Protein AF-A0A7S2UJK7-F1 (afdb_monomer)

Radius of gyration: 29.4 Å; Cα contacts (8 Å, |Δi|>4): 51; chains: 1; bounding box: 56×46×102 Å

Secondary structure (DSSP, 8-state):
--------HHHHHHHHHHHHHHHHHHHHHHHHHHHHHHHHHS-TTTHHHHHHHHHHHHHHHTTHHHHHHHHHHHHH-B--EEEE-TTS-EEEE--B-THHHHHHHHHHHHHHHHHHHHHHHHHHHTS-GGGTS-GGGGGTTTTHHHHHHHHHHHHHHHTT--

pLDDT: mean 74.23, std 14.13, range [34.72, 95.0]

Mean predicted aligned error: 15.7 Å

Structure (mmCIF, N/CA/C/O backbone):
data_AF-A0A7S2UJK7-F1
#
_entry.id   AF-A0A7S2UJK7-F1
#
loop_
_atom_site.group_PDB
_atom_site.id
_atom_site.type_symbol
_atom_site.label_atom_id
_atom_site.label_alt_id
_atom_site.label_comp_id
_atom_site.label_asym_id
_atom_site.label_entity_id
_atom_site.label_seq_id
_atom_site.pdbx_PDB_ins_code
_atom_site.Cartn_x
_atom_site.Cartn_y
_atom_site.Cartn_z
_atom_site.occupancy
_atom_site.B_iso_or_equiv
_atom_site.auth_seq_id
_atom_site.auth_comp_id
_atom_site.auth_asym_id
_atom_site.auth_atom_id
_atom_site.pdbx_PDB_model_num
ATOM 1 N N . GLY A 1 1 ? -1.258 29.629 -30.436 1.00 34.72 1 GLY A N 1
ATOM 2 C CA . GLY A 1 1 ? -2.020 28.471 -29.940 1.00 34.72 1 GLY A CA 1
ATOM 3 C C . GLY A 1 1 ? -1.409 28.061 -28.626 1.00 34.72 1 GLY A C 1
ATOM 4 O O . GLY A 1 1 ? -0.206 27.868 -28.582 1.00 34.72 1 GLY A O 1
ATOM 5 N N . ASN A 1 2 ? -2.216 28.077 -27.576 1.00 47.72 2 ASN A N 1
ATOM 6 C CA . ASN A 1 2 ? -1.871 27.838 -26.178 1.00 47.72 2 ASN A CA 1
ATOM 7 C C . ASN A 1 2 ? -1.612 26.335 -25.952 1.00 47.72 2 ASN A C 1
ATOM 9 O O . ASN A 1 2 ? -2.465 25.553 -26.357 1.00 47.72 2 ASN A O 1
ATOM 13 N N . GLN A 1 3 ? -0.512 25.936 -25.306 1.00 42.28 3 GLN A N 1
ATOM 14 C CA . GLN A 1 3 ? -0.396 24.594 -24.718 1.00 42.28 3 GLN A CA 1
ATOM 15 C C . GLN A 1 3 ? 0.573 24.630 -23.525 1.00 42.28 3 GLN A C 1
ATOM 17 O O . GLN A 1 3 ? 1.794 24.650 -23.667 1.00 42.28 3 GLN A O 1
ATOM 22 N N . ASN A 1 4 ? -0.022 24.706 -22.336 1.00 50.69 4 ASN A N 1
ATOM 23 C CA . ASN A 1 4 ? 0.636 24.587 -21.044 1.00 50.69 4 ASN A CA 1
ATOM 24 C C . ASN A 1 4 ? 0.871 23.102 -20.737 1.00 50.69 4 ASN A C 1
ATOM 26 O O . ASN A 1 4 ? 0.100 22.515 -19.988 1.00 50.69 4 ASN A O 1
ATOM 30 N N . ASP A 1 5 ? 1.940 22.506 -21.259 1.00 55.44 5 ASP A N 1
ATOM 31 C CA . ASP A 1 5 ? 2.380 21.168 -20.830 1.00 55.44 5 ASP A CA 1
ATOM 32 C C . ASP A 1 5 ? 3.548 21.297 -19.837 1.00 55.44 5 ASP A C 1
ATOM 34 O O . ASP A 1 5 ? 4.579 20.638 -19.917 1.00 55.44 5 ASP A O 1
ATOM 38 N N . GLY A 1 6 ? 3.391 22.225 -18.893 1.00 56.31 6 GLY A N 1
ATOM 39 C CA . GLY A 1 6 ? 4.234 22.352 -17.716 1.00 56.31 6 GLY A CA 1
ATOM 40 C C . GLY A 1 6 ? 3.515 21.712 -16.543 1.00 56.31 6 GLY A C 1
ATOM 41 O O . GLY A 1 6 ? 2.805 22.398 -15.811 1.00 56.31 6 GLY A O 1
ATOM 42 N N . THR A 1 7 ? 3.685 20.404 -16.333 1.00 60.75 7 THR A N 1
ATOM 43 C CA . THR A 1 7 ? 3.429 19.839 -15.003 1.00 60.75 7 THR A CA 1
ATOM 44 C C . THR A 1 7 ? 4.470 20.448 -14.070 1.00 60.75 7 THR A C 1
ATOM 46 O O . THR A 1 7 ? 5.600 19.977 -13.976 1.00 60.75 7 THR A O 1
ATOM 49 N N . SER A 1 8 ? 4.114 21.580 -13.465 1.00 72.62 8 SER A N 1
ATOM 50 C CA . SER A 1 8 ? 4.995 22.363 -12.610 1.00 72.62 8 SER A CA 1
ATOM 51 C C . SER A 1 8 ? 5.607 21.458 -11.536 1.00 72.62 8 SER A C 1
ATOM 53 O O . SER A 1 8 ? 4.862 20.699 -10.909 1.00 72.62 8 SER A O 1
ATOM 55 N N . PRO A 1 9 ? 6.923 21.544 -11.261 1.00 81.31 9 PRO A N 1
ATOM 56 C CA . PRO A 1 9 ? 7.584 20.751 -10.220 1.00 81.31 9 PRO A CA 1
ATOM 57 C C . PRO A 1 9 ? 6.849 20.797 -8.873 1.00 81.31 9 PRO A C 1
ATOM 59 O O . PRO A 1 9 ? 6.843 19.826 -8.123 1.00 81.31 9 PRO A O 1
ATOM 62 N N . SER A 1 10 ? 6.162 21.906 -8.591 1.00 81.62 10 SER A N 1
ATOM 63 C CA . SER A 1 10 ? 5.292 22.080 -7.429 1.00 81.62 10 SER A CA 1
ATOM 64 C C . SER A 1 10 ? 4.119 21.095 -7.364 1.00 81.62 10 SER A C 1
ATOM 66 O O . SER A 1 10 ? 3.840 20.583 -6.285 1.00 81.62 10 SER A O 1
ATOM 68 N N . ILE A 1 11 ? 3.447 20.791 -8.481 1.00 87.19 11 ILE A N 1
ATOM 69 C CA . ILE A 1 11 ? 2.331 19.829 -8.533 1.00 87.19 11 ILE A CA 1
ATOM 70 C C . ILE A 1 11 ? 2.851 18.417 -8.263 1.00 87.19 11 ILE A C 1
ATOM 72 O O . ILE A 1 11 ? 2.231 17.667 -7.509 1.00 87.19 11 ILE A O 1
ATOM 76 N N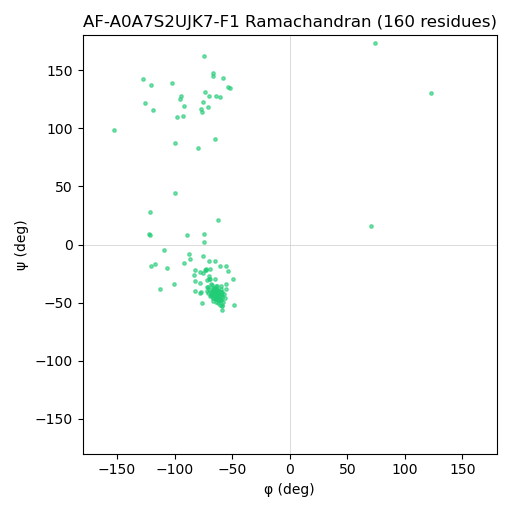 . PHE A 1 12 ? 4.012 18.075 -8.829 1.00 88.81 12 PHE A N 1
ATOM 77 C CA . PHE A 1 12 ? 4.683 16.803 -8.568 1.00 88.81 12 PHE A CA 1
ATOM 78 C C . PHE A 1 12 ? 4.991 16.642 -7.074 1.00 88.81 12 PHE A C 1
ATOM 80 O O . PHE A 1 12 ? 4.502 15.705 -6.445 1.00 88.81 12 PHE A O 1
ATOM 87 N N . TRP A 1 13 ? 5.716 17.592 -6.475 1.00 90.44 13 TRP A N 1
ATOM 88 C CA . TRP A 1 13 ? 6.067 17.530 -5.053 1.00 90.44 13 TRP A CA 1
ATOM 89 C C . TRP A 1 13 ? 4.842 17.585 -4.139 1.00 90.44 13 TRP A C 1
ATOM 91 O O . TRP A 1 13 ? 4.780 16.840 -3.166 1.00 90.44 13 TRP A O 1
ATOM 101 N N . SER A 1 14 ? 3.839 18.404 -4.465 1.00 91.31 14 SER A N 1
ATOM 102 C CA . SER A 1 14 ? 2.587 18.477 -3.705 1.00 91.31 14 SER A CA 1
ATOM 103 C C . SER A 1 14 ? 1.830 17.150 -3.728 1.00 91.31 14 SER A C 1
ATOM 105 O O . SER A 1 14 ? 1.351 16.708 -2.686 1.00 91.31 14 SER A O 1
ATOM 107 N N . THR A 1 15 ? 1.777 16.477 -4.880 1.00 89.81 15 THR A N 1
ATOM 108 C CA . THR A 1 15 ? 1.124 15.168 -5.018 1.00 89.81 15 THR A CA 1
ATOM 109 C C . THR A 1 15 ? 1.890 14.094 -4.255 1.00 89.81 15 THR A C 1
ATOM 111 O O . THR A 1 15 ? 1.283 13.309 -3.530 1.00 89.81 15 THR A O 1
ATOM 114 N N . VAL A 1 16 ? 3.224 14.084 -4.351 1.00 92.56 16 VAL A N 1
ATOM 115 C CA . VAL A 1 16 ? 4.075 13.157 -3.592 1.00 92.56 16 VAL A CA 1
ATOM 116 C C . VAL A 1 16 ? 3.858 13.347 -2.092 1.00 92.56 16 VAL A C 1
ATOM 118 O O . VAL A 1 16 ? 3.532 12.381 -1.410 1.00 92.56 16 VAL A O 1
ATOM 121 N N . ILE A 1 17 ? 3.950 14.579 -1.586 1.00 94.38 17 ILE A N 1
ATOM 122 C CA . ILE A 1 17 ? 3.754 14.892 -0.162 1.00 94.38 17 ILE A CA 1
ATOM 123 C C . ILE A 1 17 ? 2.329 14.552 0.293 1.00 94.38 17 ILE A C 1
ATOM 125 O O . ILE A 1 17 ? 2.142 13.958 1.351 1.00 94.38 17 ILE A O 1
ATOM 129 N N . GLY A 1 18 ? 1.314 14.897 -0.502 1.00 95.00 18 GLY A N 1
ATOM 130 C CA . GLY A 1 18 ? -0.078 14.591 -0.180 1.00 95.00 18 GLY A CA 1
ATOM 131 C C . GLY A 1 18 ? -0.335 13.085 -0.118 1.00 95.00 18 GLY A C 1
ATOM 132 O O . GLY A 1 18 ? -0.945 12.598 0.832 1.00 95.00 18 GLY A O 1
ATOM 133 N N . SER A 1 19 ? 0.177 12.334 -1.094 1.00 92.31 19 SER A N 1
ATOM 134 C CA . SER A 1 19 ? 0.025 10.878 -1.144 1.00 92.31 19 SER A CA 1
ATOM 135 C C . SER A 1 19 ? 0.732 10.169 0.016 1.00 92.31 19 SER A C 1
ATOM 137 O O . SER A 1 19 ? 0.137 9.288 0.635 1.00 92.31 19 SER A O 1
ATOM 139 N N . THR A 1 20 ? 1.948 10.587 0.379 1.00 92.38 20 THR A N 1
ATOM 140 C CA . THR A 1 20 ? 2.693 9.996 1.501 1.00 92.38 20 THR A CA 1
ATOM 141 C C . THR A 1 20 ? 2.065 10.342 2.847 1.00 92.38 20 THR A C 1
ATOM 143 O O . THR A 1 20 ? 1.973 9.474 3.716 1.00 92.38 20 THR A O 1
ATOM 146 N N . ALA A 1 21 ? 1.556 11.566 3.013 1.00 94.62 21 ALA A N 1
ATOM 147 C CA . ALA A 1 21 ? 0.824 11.963 4.212 1.00 94.62 21 ALA A CA 1
ATOM 148 C C . ALA A 1 21 ? -0.470 11.151 4.388 1.00 94.62 21 ALA A C 1
ATOM 150 O O . ALA A 1 21 ? -0.717 10.612 5.467 1.00 94.62 21 ALA A O 1
ATOM 151 N N . LEU A 1 22 ? -1.273 11.005 3.327 1.00 92.75 22 LEU A N 1
ATOM 152 C CA . LEU A 1 22 ? -2.486 10.181 3.356 1.00 92.75 22 LEU A CA 1
ATOM 153 C C . LEU A 1 22 ? -2.167 8.722 3.682 1.00 92.75 22 LEU A C 1
ATOM 155 O O . LEU A 1 22 ? -2.842 8.121 4.517 1.00 92.75 22 LEU A O 1
ATOM 159 N N . GLN A 1 23 ? -1.117 8.168 3.075 1.00 90.31 23 GLN A N 1
ATOM 160 C CA . GLN A 1 23 ? -0.671 6.809 3.361 1.00 90.31 23 GLN A CA 1
ATOM 161 C C . GLN A 1 23 ? -0.309 6.628 4.842 1.00 90.31 23 GLN A C 1
ATOM 163 O O . GLN A 1 23 ? -0.716 5.635 5.444 1.00 90.31 23 GLN A O 1
ATOM 168 N N . ALA A 1 24 ? 0.396 7.591 5.442 1.00 90.38 24 ALA A N 1
ATOM 169 C CA . ALA A 1 24 ? 0.770 7.558 6.856 1.00 90.38 24 ALA A CA 1
ATOM 170 C C . ALA A 1 24 ? -0.440 7.655 7.804 1.00 90.38 24 ALA A C 1
ATOM 172 O O . ALA A 1 24 ? -0.485 6.988 8.839 1.00 90.38 24 ALA A O 1
ATOM 173 N N . ILE A 1 25 ? -1.442 8.464 7.455 1.00 91.94 25 ILE A N 1
ATOM 174 C CA . ILE A 1 25 ? -2.675 8.580 8.244 1.00 91.94 25 ILE A CA 1
ATOM 175 C C . ILE A 1 25 ? -3.456 7.266 8.190 1.00 91.94 25 ILE A C 1
ATOM 177 O O . ILE A 1 25 ? -3.855 6.742 9.229 1.00 91.94 25 ILE A O 1
ATOM 181 N N . VAL A 1 26 ? -3.649 6.710 6.991 1.00 88.88 26 VAL A N 1
ATOM 182 C CA . VAL A 1 26 ? -4.398 5.461 6.802 1.00 88.88 26 VAL A CA 1
ATOM 183 C C . VAL A 1 26 ? -3.726 4.303 7.532 1.00 88.88 26 VAL A C 1
ATOM 185 O O . VAL A 1 26 ? -4.417 3.563 8.229 1.00 88.88 26 VAL A O 1
ATOM 188 N N . SER A 1 27 ? -2.400 4.162 7.436 1.00 85.06 27 SER A N 1
ATOM 189 C CA . SER A 1 27 ? -1.679 3.092 8.137 1.00 85.06 27 SER A CA 1
ATOM 190 C C . SER A 1 27 ? -1.815 3.206 9.658 1.00 85.06 27 SER A C 1
ATOM 192 O O . SER A 1 27 ? -2.065 2.208 10.335 1.00 85.06 27 SER A O 1
ATOM 194 N N . SER A 1 28 ? -1.748 4.428 10.191 1.00 84.62 28 SER A N 1
ATOM 195 C CA . SER A 1 28 ? -1.938 4.694 11.620 1.00 84.62 28 SER A CA 1
ATOM 196 C C . SER A 1 28 ? -3.359 4.352 12.080 1.00 84.62 28 SER A C 1
ATOM 198 O O . SER A 1 28 ? -3.547 3.724 13.121 1.00 84.62 28 SER A O 1
ATOM 200 N N . LEU A 1 29 ? -4.375 4.717 11.290 1.00 85.62 29 LEU A N 1
ATOM 201 C CA . LEU A 1 29 ? -5.775 4.407 11.586 1.00 85.62 29 LEU A CA 1
ATOM 202 C C . LEU A 1 29 ? -6.065 2.908 11.520 1.00 85.62 29 LEU A C 1
ATOM 204 O O . LEU A 1 29 ? -6.778 2.400 12.377 1.00 85.62 29 LEU A O 1
ATOM 208 N N . GLN A 1 30 ? -5.514 2.196 10.537 1.00 85.62 30 GLN A N 1
ATOM 209 C CA . GLN A 1 30 ? -5.670 0.745 10.419 1.00 85.62 30 GLN A CA 1
ATOM 210 C C . GLN A 1 30 ? -5.116 0.023 11.648 1.00 85.62 30 GLN A C 1
ATOM 212 O O . GLN A 1 30 ? -5.806 -0.819 12.221 1.00 85.62 30 GLN A O 1
ATOM 217 N N . PHE A 1 31 ? -3.906 0.389 12.078 1.00 78.50 31 PHE A N 1
ATOM 218 C CA . PHE A 1 31 ? -3.279 -0.197 13.259 1.00 78.50 31 PHE A CA 1
ATOM 219 C C . PHE A 1 31 ? -4.079 0.096 14.534 1.00 78.50 31 PHE A C 1
ATOM 221 O O . PHE A 1 31 ? -4.392 -0.820 15.296 1.00 78.50 31 PHE A O 1
ATOM 228 N N . ASN A 1 32 ? -4.484 1.353 14.732 1.00 77.31 32 ASN A N 1
ATOM 229 C CA . ASN A 1 32 ? -5.293 1.736 15.888 1.00 77.31 32 ASN A CA 1
ATOM 230 C C . ASN A 1 32 ? -6.659 1.040 15.884 1.00 77.31 32 ASN A C 1
ATOM 232 O O . ASN A 1 32 ? -7.084 0.540 16.919 1.00 77.31 32 ASN A O 1
ATOM 236 N N . ALA A 1 33 ? -7.326 0.943 14.732 1.00 80.38 33 ALA A N 1
ATOM 237 C CA . ALA A 1 33 ? -8.612 0.262 14.615 1.00 80.38 33 ALA A CA 1
ATOM 238 C C . ALA A 1 33 ? -8.507 -1.233 14.948 1.00 80.38 33 ALA A C 1
ATOM 240 O O . ALA A 1 33 ? -9.359 -1.758 15.664 1.00 80.38 33 ALA A O 1
ATOM 241 N N . GLN A 1 34 ? -7.451 -1.911 14.484 1.00 77.81 34 GLN A N 1
ATOM 242 C CA . GLN A 1 34 ? -7.170 -3.297 14.863 1.00 77.81 34 GLN A CA 1
ATOM 243 C C . GLN A 1 34 ? -6.966 -3.409 16.376 1.00 77.81 34 GLN A C 1
ATOM 245 O O . GLN A 1 34 ? -7.648 -4.198 17.026 1.00 77.81 34 GLN A O 1
ATOM 250 N N . MET A 1 35 ? -6.089 -2.581 16.950 1.00 72.81 35 MET A N 1
ATOM 251 C CA . MET A 1 35 ? -5.796 -2.595 18.384 1.00 72.81 35 MET A CA 1
ATOM 252 C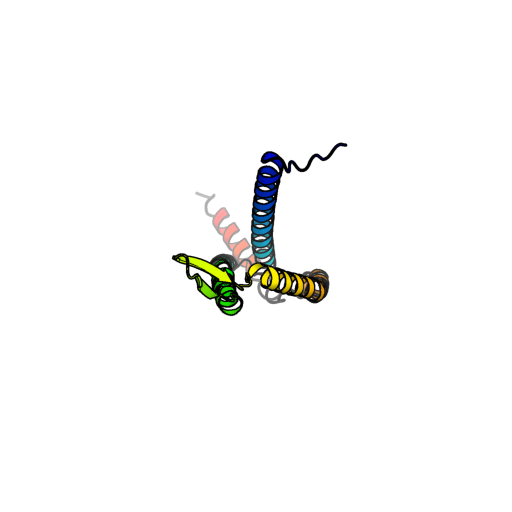 C . MET A 1 35 ? -7.045 -2.346 19.235 1.00 72.81 35 MET A C 1
ATOM 254 O O . MET A 1 35 ? -7.287 -3.090 20.180 1.00 72.81 35 MET A O 1
ATOM 258 N N . THR A 1 36 ? -7.873 -1.359 18.884 1.00 73.00 36 THR A N 1
ATOM 259 C CA . THR A 1 36 ? -9.128 -1.065 19.588 1.00 73.00 36 THR A CA 1
ATOM 260 C C . THR A 1 36 ? -10.147 -2.195 19.445 1.00 73.00 36 THR A C 1
ATOM 262 O O . THR A 1 36 ? -10.819 -2.523 20.416 1.00 73.00 36 THR A O 1
ATOM 265 N N . PHE A 1 37 ? -10.253 -2.833 18.276 1.00 73.69 37 PHE A N 1
ATOM 266 C CA . PHE A 1 37 ? -11.158 -3.968 18.084 1.00 73.69 37 PHE A CA 1
ATOM 267 C C . PHE A 1 37 ? -10.773 -5.162 18.964 1.00 73.69 37 PHE A C 1
ATOM 269 O O . PHE A 1 37 ? -11.628 -5.719 19.650 1.00 73.69 37 PHE A O 1
ATOM 276 N N . PHE A 1 38 ? -9.488 -5.525 18.996 1.00 66.69 38 PHE A N 1
ATOM 277 C CA . PHE A 1 38 ? -9.014 -6.592 19.876 1.00 66.69 38 PHE A CA 1
ATOM 278 C C . PHE A 1 38 ? -9.125 -6.196 21.351 1.00 66.69 38 PHE A C 1
ATOM 280 O O . PHE A 1 38 ? -9.567 -7.010 22.148 1.00 66.69 38 PHE A O 1
ATOM 287 N N . ALA A 1 39 ? -8.824 -4.950 21.722 1.00 68.50 39 ALA A N 1
ATOM 288 C CA . ALA A 1 39 ? -8.980 -4.479 23.100 1.00 68.50 39 ALA A CA 1
ATOM 289 C C . ALA A 1 39 ? -10.441 -4.509 23.582 1.00 68.50 39 ALA A C 1
ATOM 291 O O . ALA A 1 39 ? -10.692 -4.829 24.737 1.00 68.50 39 ALA A O 1
ATOM 292 N N . ASN A 1 40 ? -11.405 -4.217 22.703 1.00 65.44 40 ASN A N 1
ATOM 293 C CA . ASN A 1 40 ? -12.830 -4.270 23.038 1.00 65.44 40 ASN A CA 1
ATOM 294 C C . ASN A 1 40 ? -13.384 -5.699 23.128 1.00 65.44 40 ASN A C 1
ATOM 296 O O . ASN A 1 40 ? -14.414 -5.908 23.763 1.00 65.44 40 ASN A O 1
ATOM 300 N N . ARG A 1 41 ? -12.758 -6.669 22.450 1.00 62.78 41 ARG A N 1
ATOM 301 C CA . ARG A 1 41 ? -13.264 -8.048 22.327 1.00 62.78 41 ARG A CA 1
ATOM 302 C C . ARG A 1 41 ? -12.449 -9.085 23.106 1.00 62.78 41 ARG A C 1
ATOM 304 O O . ARG A 1 41 ? -12.842 -10.244 23.134 1.00 62.78 41 ARG A O 1
ATOM 311 N N . VAL A 1 42 ? -11.340 -8.690 23.730 1.00 61.16 42 VAL A N 1
ATOM 312 C CA . VAL A 1 42 ? -10.498 -9.543 24.584 1.00 61.16 42 VAL A CA 1
ATOM 313 C C . VAL A 1 42 ? -10.783 -9.235 26.054 1.00 61.16 42 VAL A C 1
ATOM 315 O O . VAL A 1 42 ? -10.912 -8.072 26.430 1.00 61.16 42 VAL A O 1
ATOM 318 N N . ASP A 1 43 ? -10.846 -10.276 26.887 1.00 56.84 43 ASP A N 1
ATOM 319 C CA . ASP A 1 43 ? -11.060 -10.143 28.329 1.00 56.84 43 ASP A CA 1
ATOM 320 C C . ASP A 1 43 ? -10.041 -9.193 28.993 1.00 56.84 43 ASP A C 1
ATOM 322 O O . ASP A 1 43 ? -8.826 -9.322 28.771 1.00 56.84 43 ASP A O 1
ATOM 326 N N . PRO A 1 44 ? -10.492 -8.283 29.880 1.00 55.72 44 PRO A N 1
ATOM 327 C CA . PRO A 1 44 ? -9.627 -7.314 30.557 1.00 55.72 44 PRO A CA 1
ATOM 328 C C . PRO A 1 44 ? -8.529 -7.964 31.419 1.00 55.72 44 PRO A C 1
ATOM 330 O O . PRO A 1 44 ? -7.518 -7.322 31.698 1.00 55.72 44 PRO A O 1
ATOM 333 N N . ALA A 1 45 ? -8.669 -9.246 31.779 1.00 55.50 45 ALA A N 1
ATOM 334 C CA . ALA A 1 45 ? -7.664 -10.016 32.513 1.00 55.50 45 ALA A CA 1
ATOM 335 C C . ALA A 1 45 ? -6.430 -10.427 31.672 1.00 55.50 45 ALA A C 1
ATOM 337 O O . ALA A 1 45 ? -5.371 -10.686 32.242 1.00 55.50 45 ALA A O 1
ATOM 338 N N . ILE A 1 46 ? -6.520 -10.472 30.331 1.00 58.28 46 ILE A N 1
ATOM 339 C CA . ILE A 1 46 ? -5.434 -10.940 29.428 1.00 58.28 46 ILE A CA 1
ATOM 340 C C . ILE A 1 46 ? -5.035 -9.858 28.396 1.00 58.28 46 ILE A C 1
ATOM 342 O O . ILE A 1 46 ? -4.215 -10.088 27.503 1.00 58.28 46 ILE A O 1
ATOM 346 N N . GLY A 1 47 ? -5.540 -8.627 28.537 1.00 60.66 47 GLY A N 1
ATOM 347 C CA . GLY A 1 47 ? -5.314 -7.530 27.583 1.00 60.66 47 GLY A CA 1
ATOM 348 C C . GLY A 1 47 ? -3.837 -7.209 27.290 1.00 60.66 47 GLY A C 1
ATOM 349 O O . GLY A 1 47 ? -3.488 -6.907 26.149 1.00 60.66 47 GLY A O 1
ATOM 350 N N . GLY A 1 48 ? -2.941 -7.354 28.276 1.00 68.00 48 GLY A N 1
ATOM 351 C CA . GLY A 1 48 ? -1.502 -7.109 28.098 1.00 68.00 48 GLY A CA 1
ATOM 352 C C . GLY A 1 48 ? -0.812 -8.096 27.145 1.00 68.00 48 GLY A C 1
ATOM 353 O O . GLY A 1 48 ? -0.017 -7.689 26.300 1.00 68.00 48 GLY A O 1
ATOM 354 N N . SER A 1 49 ? -1.161 -9.383 27.216 1.00 70.88 49 SER A N 1
ATOM 355 C CA . SER A 1 49 ? -0.549 -10.428 26.380 1.00 70.88 49 SER A CA 1
ATOM 356 C C . SER A 1 49 ? -0.989 -10.322 24.918 1.00 70.88 49 SER A C 1
ATOM 358 O O . SER A 1 49 ? -0.179 -10.512 24.010 1.00 70.88 49 SER A O 1
ATOM 360 N N . TYR A 1 50 ? -2.248 -9.943 24.672 1.00 67.69 50 TYR A N 1
ATOM 361 C CA . TYR A 1 50 ? -2.749 -9.696 23.318 1.00 67.69 50 TYR A CA 1
ATOM 362 C C . TYR A 1 50 ? -2.178 -8.418 22.703 1.00 67.69 50 TYR A C 1
ATOM 364 O O . TYR A 1 50 ? -1.862 -8.425 21.517 1.00 67.69 50 TYR A O 1
ATOM 372 N N . MET A 1 51 ? -1.974 -7.353 23.485 1.00 73.44 51 MET A N 1
ATOM 373 C CA . MET A 1 51 ? -1.340 -6.120 23.001 1.00 73.44 51 MET A CA 1
ATOM 374 C C . MET A 1 51 ? 0.096 -6.376 22.515 1.00 73.44 51 MET A C 1
ATOM 376 O O . MET A 1 51 ? 0.498 -5.886 21.458 1.00 73.44 51 MET A O 1
ATOM 380 N N . THR A 1 52 ? 0.857 -7.203 23.239 1.00 82.00 52 THR A N 1
ATOM 381 C CA . THR A 1 52 ? 2.202 -7.617 22.817 1.00 82.00 52 THR A CA 1
ATOM 382 C C . THR A 1 52 ? 2.165 -8.538 21.602 1.00 82.00 52 THR A C 1
ATOM 384 O O . THR A 1 52 ? 2.926 -8.314 20.664 1.00 82.00 52 THR A O 1
ATOM 387 N N . LEU A 1 53 ? 1.269 -9.529 21.565 1.00 77.44 53 LEU A N 1
ATOM 388 C CA . LEU A 1 53 ? 1.141 -10.432 20.417 1.00 77.44 53 LEU A CA 1
ATOM 389 C C . LEU A 1 53 ? 0.734 -9.660 19.156 1.00 77.44 53 LEU A C 1
ATOM 391 O O . LEU A 1 53 ? 1.301 -9.900 18.094 1.00 77.44 53 LEU A O 1
ATOM 395 N N . LEU A 1 54 ? -0.155 -8.669 19.273 1.00 73.75 54 LEU A N 1
ATOM 396 C CA . LEU A 1 54 ? -0.493 -7.781 18.163 1.00 73.75 54 LEU A CA 1
ATOM 397 C C . LEU A 1 54 ? 0.715 -6.991 17.676 1.00 73.75 54 LEU A C 1
ATOM 399 O O . LEU A 1 54 ? 0.908 -6.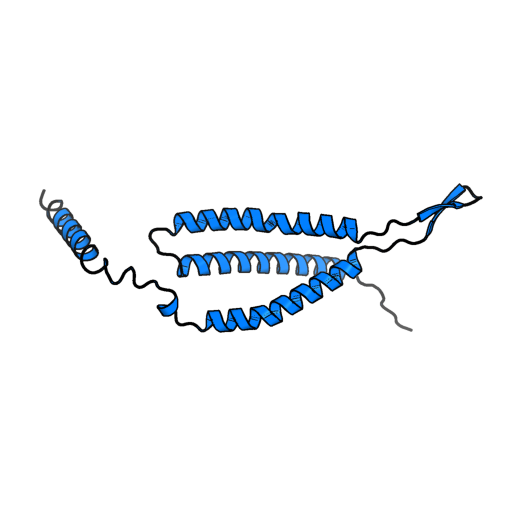880 16.473 1.00 73.75 54 LEU A O 1
ATOM 403 N N . ASN A 1 55 ? 1.547 -6.479 18.583 1.00 76.94 55 ASN A N 1
ATOM 404 C CA . ASN A 1 55 ? 2.786 -5.807 18.201 1.00 76.94 55 ASN A CA 1
ATOM 405 C C . ASN A 1 55 ? 3.741 -6.764 17.479 1.00 76.94 55 ASN A C 1
ATOM 407 O O . ASN A 1 55 ? 4.336 -6.393 16.471 1.00 76.94 55 ASN A O 1
ATOM 411 N N . THR A 1 56 ? 3.874 -8.011 17.933 1.00 82.75 56 THR A N 1
ATOM 412 C CA . THR A 1 56 ? 4.679 -9.025 17.237 1.00 82.75 56 THR A CA 1
ATOM 413 C C . THR A 1 56 ? 4.103 -9.349 15.859 1.00 82.75 56 THR A C 1
ATOM 415 O O . THR A 1 56 ? 4.836 -9.352 14.871 1.00 82.75 56 THR A O 1
ATOM 418 N N . ALA A 1 57 ? 2.791 -9.567 15.770 1.00 80.81 57 ALA A N 1
ATOM 419 C CA . ALA A 1 57 ? 2.093 -9.854 14.524 1.00 80.81 57 ALA A CA 1
ATOM 420 C C . ALA A 1 57 ? 2.158 -8.672 13.545 1.00 80.81 57 ALA A C 1
ATOM 422 O O . ALA A 1 57 ? 2.359 -8.889 12.356 1.00 80.81 57 ALA A O 1
ATOM 423 N N . ALA A 1 58 ? 2.061 -7.432 14.026 1.00 78.00 58 ALA A N 1
ATOM 424 C CA . ALA A 1 58 ? 2.188 -6.223 13.218 1.00 78.00 58 ALA A CA 1
ATOM 425 C C . ALA A 1 58 ? 3.621 -6.032 12.702 1.00 78.00 58 ALA A C 1
ATOM 427 O O . ALA A 1 58 ? 3.817 -5.758 11.520 1.00 78.00 58 ALA A O 1
ATOM 428 N N . ASN A 1 59 ? 4.630 -6.256 13.549 1.00 79.19 59 ASN A N 1
ATOM 429 C CA . ASN A 1 59 ? 6.036 -6.187 13.143 1.00 79.19 59 ASN A CA 1
ATOM 430 C C . ASN A 1 59 ? 6.397 -7.272 12.107 1.00 79.19 59 ASN A C 1
ATOM 432 O O . ASN A 1 59 ? 7.166 -7.015 11.179 1.00 79.19 59 ASN A O 1
ATOM 436 N N . LEU A 1 60 ? 5.815 -8.471 12.217 1.00 81.06 60 LEU A N 1
ATOM 437 C CA . LEU A 1 60 ? 6.018 -9.560 11.255 1.00 81.06 60 LEU A CA 1
ATOM 438 C C . LEU A 1 60 ? 5.200 -9.361 9.965 1.00 81.06 60 LEU A C 1
ATOM 440 O O . LEU A 1 60 ? 5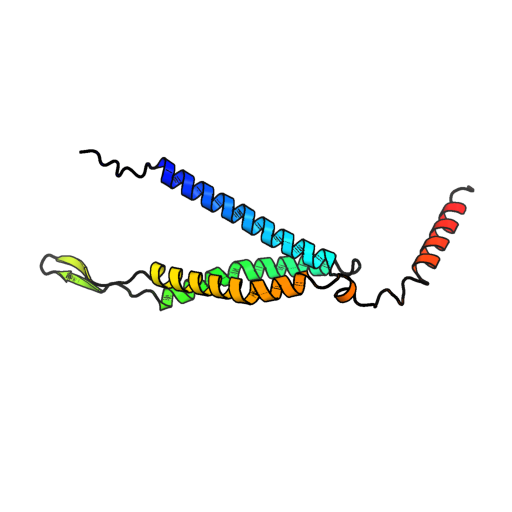.695 -9.564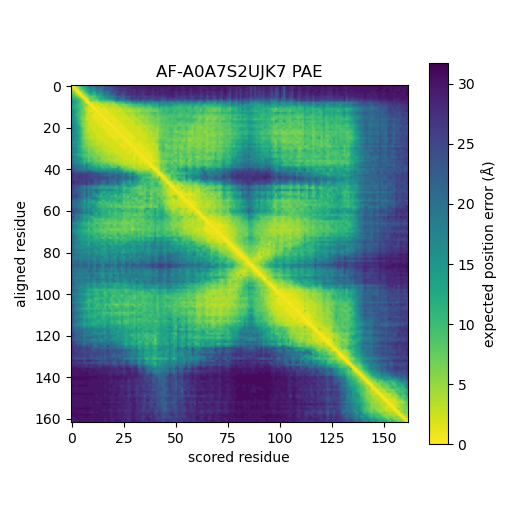 8.857 1.00 81.06 60 LEU A O 1
ATOM 444 N N . GLY A 1 61 ? 3.952 -8.916 10.098 1.00 78.31 61 GLY A N 1
ATOM 445 C CA . GLY A 1 61 ? 3.041 -8.661 8.984 1.00 78.31 61 GLY A CA 1
ATOM 446 C C . GLY A 1 61 ? 3.435 -7.449 8.142 1.00 78.31 61 GLY A C 1
ATOM 447 O O . GLY A 1 61 ? 3.160 -7.429 6.947 1.00 78.31 61 GLY A O 1
ATOM 448 N N . GLY A 1 62 ? 4.124 -6.462 8.721 1.00 75.12 62 GLY A N 1
ATOM 449 C CA . GLY A 1 62 ? 4.609 -5.288 7.993 1.00 75.12 62 GLY A CA 1
ATOM 450 C C . GLY A 1 62 ? 5.789 -5.570 7.058 1.00 75.12 62 GLY A C 1
ATOM 451 O O . GLY A 1 62 ? 6.003 -4.828 6.103 1.00 75.12 62 GLY A O 1
ATOM 452 N N . THR A 1 63 ? 6.545 -6.646 7.296 1.00 80.75 63 THR A N 1
ATOM 453 C CA . THR A 1 63 ? 7.787 -6.940 6.558 1.00 80.75 63 THR A CA 1
ATOM 454 C C . THR A 1 63 ? 7.615 -7.992 5.463 1.00 80.75 63 THR A C 1
ATOM 456 O O . THR A 1 63 ? 8.224 -7.852 4.401 1.00 80.75 63 THR A O 1
ATOM 459 N N . TRP A 1 64 ? 6.738 -8.990 5.652 1.00 85.19 64 TRP A N 1
ATOM 460 C CA . TRP A 1 64 ? 6.412 -9.995 4.623 1.00 85.19 64 TRP A CA 1
ATOM 461 C C . TRP A 1 64 ? 6.100 -9.365 3.257 1.00 85.19 64 TRP A C 1
ATOM 463 O O . TRP A 1 64 ? 6.712 -9.794 2.270 1.00 85.19 64 TRP A O 1
ATOM 473 N N . PRO A 1 65 ? 5.191 -8.374 3.137 1.00 82.56 65 PRO A N 1
ATOM 474 C CA . PRO A 1 65 ? 4.736 -7.892 1.837 1.00 82.56 65 PRO A CA 1
ATOM 475 C C . PRO A 1 65 ? 5.884 -7.432 0.939 1.00 82.56 65 PRO A C 1
ATOM 477 O O . PRO A 1 65 ? 5.888 -7.740 -0.250 1.00 82.56 65 PRO A O 1
ATOM 480 N N . ALA A 1 66 ? 6.902 -6.781 1.508 1.00 84.25 66 ALA A N 1
ATOM 481 C CA . ALA A 1 66 ? 8.075 -6.338 0.762 1.00 84.25 66 ALA A CA 1
ATOM 482 C C . ALA A 1 66 ? 8.867 -7.517 0.170 1.00 84.25 66 ALA A C 1
ATOM 484 O O . ALA A 1 66 ? 9.221 -7.489 -1.009 1.00 84.25 66 ALA A O 1
ATOM 485 N N . SER A 1 67 ? 9.094 -8.580 0.949 1.00 86.25 67 SER A N 1
ATOM 486 C CA . SER A 1 67 ? 9.772 -9.793 0.472 1.00 86.25 67 SER A CA 1
ATOM 487 C C . SER A 1 67 ? 8.987 -10.491 -0.640 1.00 86.25 67 SER A C 1
ATOM 489 O O . SER A 1 67 ? 9.568 -10.931 -1.631 1.00 86.25 67 SER A O 1
ATOM 491 N N . PHE A 1 68 ? 7.660 -10.549 -0.513 1.00 87.25 68 PHE A N 1
ATOM 492 C CA . PHE A 1 68 ? 6.791 -11.146 -1.525 1.00 87.25 68 PHE A CA 1
ATOM 493 C C . PHE A 1 68 ? 6.773 -10.340 -2.832 1.00 87.25 68 PHE A C 1
ATOM 495 O O . PHE A 1 68 ? 6.890 -10.912 -3.916 1.00 87.25 68 PHE A O 1
ATOM 502 N N . VAL A 1 69 ? 6.685 -9.010 -2.743 1.00 86.94 69 VAL A N 1
ATOM 503 C CA . VAL A 1 69 ? 6.746 -8.119 -3.911 1.00 86.94 69 VAL A CA 1
ATOM 504 C C . VAL A 1 69 ? 8.093 -8.261 -4.616 1.00 86.94 69 VAL A C 1
ATOM 506 O O . VAL A 1 69 ? 8.119 -8.456 -5.825 1.00 86.94 69 VAL A O 1
ATOM 509 N N . MET A 1 70 ? 9.212 -8.248 -3.889 1.00 86.31 70 MET A N 1
ATOM 510 C CA . MET A 1 70 ? 10.538 -8.423 -4.498 1.00 86.3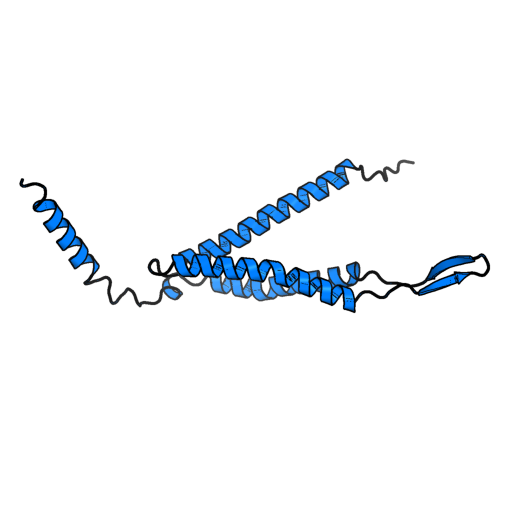1 70 MET A CA 1
ATOM 511 C C . MET A 1 70 ? 10.674 -9.760 -5.233 1.00 86.31 70 MET A C 1
ATOM 513 O O . MET A 1 70 ? 11.197 -9.804 -6.347 1.00 86.31 70 MET A O 1
ATOM 517 N N . TYR A 1 71 ? 10.145 -10.840 -4.655 1.00 87.44 71 TYR A N 1
ATOM 518 C CA . TYR A 1 71 ? 10.106 -12.141 -5.316 1.00 87.44 71 TYR A CA 1
ATOM 519 C C . TYR A 1 71 ? 9.308 -12.101 -6.630 1.00 87.44 71 TYR A C 1
ATOM 521 O O . TYR A 1 71 ? 9.789 -12.557 -7.669 1.00 87.44 71 TYR A O 1
ATOM 529 N N . LEU A 1 72 ? 8.114 -11.505 -6.614 1.00 84.38 72 LEU A N 1
ATOM 530 C CA . LEU A 1 72 ? 7.270 -11.377 -7.803 1.00 84.38 72 LEU A CA 1
ATOM 531 C C . LEU A 1 72 ? 7.879 -10.455 -8.871 1.00 84.38 72 LEU A C 1
ATOM 533 O O . LEU A 1 72 ? 7.758 -10.749 -10.059 1.00 84.38 72 LEU A O 1
ATOM 537 N N . VAL A 1 73 ? 8.550 -9.365 -8.478 1.00 85.88 73 VAL A N 1
ATOM 538 C CA . VAL A 1 73 ? 9.264 -8.480 -9.415 1.00 85.88 73 VAL A CA 1
ATOM 539 C C . VAL A 1 73 ? 10.335 -9.279 -10.146 1.00 85.88 73 VAL A C 1
ATOM 541 O O . VAL A 1 73 ? 10.440 -9.169 -11.365 1.00 85.88 73 VAL A O 1
ATOM 544 N N . GLY A 1 74 ? 11.076 -10.133 -9.434 1.00 82.50 74 GLY A N 1
ATOM 545 C CA . GLY A 1 74 ? 12.078 -11.010 -10.039 1.00 82.50 74 GLY A CA 1
ATOM 546 C C . GLY A 1 74 ? 11.500 -11.968 -11.086 1.00 82.50 74 GLY A C 1
ATOM 547 O O . GLY A 1 74 ? 12.141 -12.209 -12.101 1.00 82.50 74 GLY A O 1
ATOM 548 N N . GLN A 1 75 ? 10.279 -12.470 -10.883 1.00 82.62 75 GLN A N 1
ATOM 549 C CA . GLN A 1 75 ? 9.612 -13.368 -11.838 1.00 82.62 75 GLN A CA 1
ATOM 550 C C . GLN A 1 75 ? 9.025 -12.633 -13.053 1.00 82.62 75 GLN A C 1
ATOM 552 O O . GLN A 1 75 ? 8.976 -13.183 -14.151 1.00 82.62 75 GLN A O 1
ATOM 557 N N . LEU A 1 76 ? 8.553 -11.399 -12.863 1.00 80.62 76 LEU A N 1
ATOM 558 C CA . LEU A 1 76 ? 7.859 -10.618 -13.894 1.00 80.62 76 LEU A CA 1
ATOM 559 C C . LEU A 1 76 ? 8.794 -9.725 -14.720 1.00 80.62 76 LEU A C 1
ATOM 561 O O . LEU A 1 76 ? 8.386 -9.232 -15.773 1.00 80.62 76 LEU A O 1
ATOM 565 N N . THR A 1 77 ? 10.023 -9.493 -14.253 1.00 82.00 77 THR A N 1
ATOM 566 C CA . THR A 1 77 ? 11.000 -8.655 -14.954 1.00 82.00 77 THR A CA 1
ATOM 567 C C . THR A 1 77 ? 11.605 -9.429 -16.117 1.00 82.00 77 THR A C 1
ATOM 569 O O . THR A 1 77 ? 12.303 -10.421 -15.921 1.00 82.00 77 THR A O 1
ATOM 572 N N . VAL A 1 78 ? 11.372 -8.948 -17.339 1.00 80.25 78 VAL A N 1
ATOM 573 C CA . VAL A 1 78 ? 12.037 -9.469 -18.539 1.00 80.25 78 VAL A CA 1
ATOM 574 C C . VAL A 1 78 ? 13.215 -8.549 -18.854 1.00 80.25 78 VAL A C 1
ATOM 576 O O . VAL A 1 78 ? 12.970 -7.404 -19.252 1.00 80.25 78 VAL A O 1
ATOM 579 N N . PRO A 1 79 ? 14.471 -9.000 -18.673 1.00 78.06 79 PRO A N 1
ATOM 580 C CA . PRO A 1 79 ? 15.629 -8.153 -18.914 1.00 78.06 79 PRO A CA 1
ATOM 581 C C . PRO A 1 79 ? 15.753 -7.804 -20.407 1.00 78.06 79 PRO A C 1
ATOM 583 O O . PRO A 1 79 ? 15.438 -8.636 -21.266 1.00 78.06 79 PRO A O 1
ATOM 586 N N . PRO A 1 80 ? 16.211 -6.585 -20.734 1.00 82.44 80 PRO A N 1
ATOM 587 C CA . PRO A 1 80 ? 16.484 -6.197 -22.110 1.00 82.44 80 PRO A CA 1
ATOM 588 C C . PRO A 1 80 ? 17.664 -6.999 -22.678 1.00 82.44 80 PRO A C 1
ATOM 590 O O . PRO A 1 80 ? 18.607 -7.332 -21.959 1.00 82.44 80 PRO A O 1
ATOM 593 N N . VAL A 1 81 ? 17.645 -7.289 -23.982 1.00 83.31 81 VAL A N 1
ATOM 594 C CA . VAL A 1 81 ? 18.783 -7.929 -24.658 1.00 83.31 81 VAL A CA 1
ATOM 595 C C . VAL A 1 81 ? 19.671 -6.838 -25.241 1.00 83.31 81 VAL A C 1
ATOM 597 O O . VAL A 1 81 ? 19.288 -6.161 -26.198 1.00 83.31 81 VAL A O 1
ATOM 600 N N . CYS A 1 82 ? 20.862 -6.676 -24.671 1.00 86.12 82 CYS A N 1
ATOM 601 C CA . CYS A 1 82 ? 21.853 -5.707 -25.132 1.00 86.12 82 CYS A CA 1
ATOM 602 C C . CYS A 1 82 ? 22.840 -6.365 -26.098 1.00 86.12 82 CYS A C 1
ATOM 604 O O . CYS A 1 82 ? 23.400 -7.428 -25.821 1.00 86.12 82 CYS A O 1
ATOM 606 N N . LYS A 1 83 ? 23.020 -5.750 -27.270 1.00 86.88 83 LYS A N 1
ATOM 607 C CA . LYS A 1 83 ? 24.003 -6.165 -28.275 1.00 86.88 83 LYS A CA 1
ATOM 608 C C . LYS A 1 83 ? 24.862 -4.974 -28.673 1.00 86.88 83 LYS A C 1
ATOM 610 O O . LYS A 1 83 ? 24.371 -3.852 -28.796 1.00 86.88 83 LYS A O 1
ATOM 615 N N . MET A 1 84 ? 26.145 -5.236 -28.899 1.00 86.19 84 MET A N 1
ATOM 616 C CA . MET A 1 84 ? 27.053 -4.249 -29.474 1.00 86.19 84 MET A CA 1
ATOM 617 C C . MET A 1 84 ? 26.770 -4.129 -30.968 1.00 86.19 84 MET A C 1
ATOM 619 O O . MET A 1 84 ? 26.839 -5.118 -31.697 1.00 86.19 84 MET A O 1
ATOM 623 N N . ASN A 1 85 ? 26.449 -2.922 -31.422 1.00 82.75 85 ASN A N 1
ATOM 624 C CA . ASN A 1 85 ? 26.389 -2.630 -32.849 1.00 82.75 85 ASN A CA 1
ATOM 625 C C . ASN A 1 85 ? 27.802 -2.512 -33.435 1.00 82.75 85 ASN A C 1
ATOM 627 O O . ASN A 1 85 ? 28.761 -2.235 -32.719 1.00 82.75 85 ASN A O 1
ATOM 631 N N . GLU A 1 86 ? 27.918 -2.616 -34.761 1.00 83.56 86 GLU A N 1
ATOM 632 C CA . GLU A 1 86 ? 29.186 -2.528 -35.516 1.00 83.56 86 GLU A CA 1
ATOM 633 C C . GLU A 1 86 ? 29.990 -1.238 -35.253 1.00 83.56 86 GLU A C 1
ATOM 635 O O . GLU A 1 86 ? 31.191 -1.183 -35.490 1.00 83.56 86 GLU A O 1
ATOM 640 N N . ARG A 1 87 ? 29.337 -0.200 -34.715 1.00 81.38 87 ARG A N 1
ATOM 641 C CA . ARG A 1 87 ? 29.948 1.076 -34.305 1.00 81.38 87 ARG A CA 1
ATOM 642 C C . ARG A 1 87 ? 30.447 1.100 -32.851 1.00 81.38 87 ARG A C 1
ATOM 644 O O . ARG A 1 87 ? 30.769 2.171 -32.352 1.00 81.38 87 ARG A O 1
ATOM 651 N N . 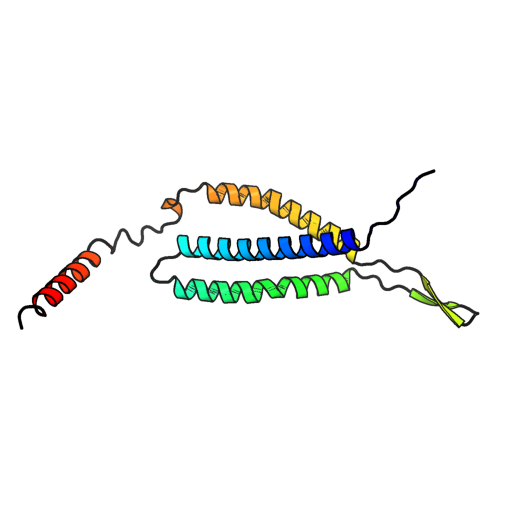GLY A 1 88 ? 30.446 -0.036 -32.149 1.00 82.00 88 GLY A N 1
ATOM 652 C CA . GLY A 1 88 ? 30.815 -0.127 -30.730 1.00 82.00 88 GLY A CA 1
ATOM 653 C C . GLY A 1 88 ? 29.796 0.498 -29.768 1.00 82.00 88 GLY A C 1
ATOM 654 O O . GLY A 1 88 ? 30.126 0.763 -28.618 1.00 82.00 88 GLY A O 1
ATOM 655 N N . VAL A 1 89 ? 28.570 0.760 -30.234 1.00 84.19 89 VAL A N 1
ATOM 656 C CA . VAL A 1 89 ? 27.484 1.323 -29.417 1.00 84.19 89 VAL A CA 1
ATOM 657 C C . VAL A 1 89 ? 26.619 0.185 -28.886 1.00 84.19 89 VAL A C 1
ATOM 659 O O . VAL A 1 89 ? 26.103 -0.611 -29.676 1.00 84.19 89 VAL A O 1
ATOM 662 N N . GLU A 1 90 ? 26.439 0.126 -27.568 1.00 85.94 90 GLU A N 1
ATOM 663 C CA . GLU A 1 90 ? 25.520 -0.807 -26.918 1.00 85.94 90 GLU A CA 1
ATOM 664 C C . GLU A 1 90 ? 24.074 -0.385 -27.196 1.00 85.94 90 GLU A C 1
ATOM 666 O O . GLU A 1 90 ? 23.651 0.717 -26.847 1.00 85.94 90 GLU A O 1
ATOM 671 N N . VAL A 1 91 ? 23.313 -1.257 -27.857 1.00 83.69 91 VAL A N 1
ATOM 672 C CA . VAL A 1 91 ? 21.883 -1.051 -28.084 1.00 83.69 91 VAL A CA 1
ATOM 673 C C . VAL A 1 91 ? 21.120 -2.179 -27.409 1.00 83.69 91 VAL A C 1
ATOM 675 O O . VAL A 1 91 ? 21.242 -3.351 -27.769 1.00 83.69 91 VAL A O 1
ATOM 678 N N . CYS A 1 92 ? 20.324 -1.803 -26.414 1.00 83.56 92 CYS A N 1
ATOM 679 C CA . CYS A 1 92 ? 19.432 -2.698 -25.695 1.00 83.56 92 CYS A CA 1
ATOM 680 C C . CYS A 1 92 ? 18.058 -2.689 -26.369 1.00 83.56 92 CYS A C 1
ATOM 682 O O . CYS A 1 92 ? 17.421 -1.644 -26.494 1.00 83.56 92 CYS A O 1
ATOM 684 N N . THR A 1 93 ? 17.622 -3.855 -26.848 1.00 77.56 93 THR A N 1
ATOM 685 C CA . THR A 1 93 ? 16.332 -4.031 -27.529 1.00 77.56 93 THR A CA 1
ATOM 686 C C . THR A 1 93 ? 15.468 -5.038 -26.784 1.00 77.56 93 THR A C 1
ATOM 688 O O . THR A 1 93 ? 15.942 -6.086 -26.341 1.00 77.56 93 THR A O 1
ATOM 691 N N . GLY A 1 94 ? 14.183 -4.712 -26.646 1.00 73.75 94 GLY A N 1
ATOM 692 C CA . GLY A 1 94 ? 13.270 -5.470 -25.793 1.00 73.75 94 GLY A CA 1
ATOM 693 C C . GLY A 1 94 ? 13.509 -5.208 -24.305 1.00 73.75 94 GLY A C 1
ATOM 694 O O . GLY A 1 94 ? 14.436 -4.500 -23.936 1.00 73.75 94 GLY A O 1
ATOM 695 N N . GLY A 1 95 ? 12.636 -5.761 -23.466 1.00 73.81 95 GLY A N 1
ATOM 696 C CA . GLY A 1 95 ? 12.573 -5.502 -22.026 1.00 73.81 95 GLY A CA 1
ATOM 697 C C . GLY A 1 95 ? 11.189 -4.978 -21.644 1.00 73.81 95 GLY A C 1
ATOM 698 O O . GLY A 1 95 ? 10.652 -4.088 -22.303 1.00 73.81 95 GLY A O 1
ATOM 699 N N . ARG A 1 96 ? 10.569 -5.570 -20.621 1.00 74.81 96 ARG A N 1
ATOM 700 C CA . ARG A 1 96 ? 9.285 -5.109 -20.075 1.00 74.81 96 ARG A CA 1
ATOM 701 C C . ARG A 1 96 ? 9.462 -4.881 -18.585 1.00 74.81 96 ARG A C 1
ATOM 703 O O . ARG A 1 96 ? 9.772 -5.823 -17.857 1.00 74.81 96 ARG A O 1
ATOM 710 N N . ASP A 1 97 ? 9.198 -3.655 -18.148 1.00 79.19 97 ASP A N 1
ATOM 711 C CA . ASP A 1 97 ? 9.176 -3.323 -16.730 1.00 79.19 97 ASP A CA 1
ATOM 712 C C . ASP A 1 97 ? 8.049 -4.081 -16.026 1.00 79.19 97 ASP A C 1
ATOM 714 O O . ASP A 1 97 ? 6.882 -4.020 -16.427 1.00 79.19 97 ASP A O 1
ATOM 718 N N . ALA A 1 98 ? 8.393 -4.776 -14.942 1.00 80.56 98 ALA A N 1
ATOM 719 C CA . ALA A 1 98 ? 7.440 -5.533 -14.133 1.00 80.56 98 ALA A CA 1
ATOM 720 C C . ALA A 1 98 ? 6.396 -4.643 -13.435 1.00 80.56 98 ALA A C 1
ATOM 722 O O . ALA A 1 98 ? 5.381 -5.151 -12.962 1.00 80.56 98 ALA A O 1
ATOM 723 N N . TYR A 1 99 ? 6.617 -3.325 -13.389 1.00 83.06 99 TYR A N 1
ATOM 724 C CA . TYR A 1 99 ? 5.772 -2.367 -12.680 1.00 83.06 99 TYR A CA 1
ATOM 725 C C . TYR A 1 99 ? 4.317 -2.365 -13.169 1.00 83.06 99 TYR A C 1
ATOM 727 O O . TYR A 1 99 ? 3.400 -2.547 -12.375 1.00 83.06 99 TYR A O 1
ATOM 735 N N . PHE A 1 100 ? 4.090 -2.213 -14.475 1.00 83.94 100 PHE A N 1
ATOM 736 C CA . PHE A 1 100 ? 2.738 -2.150 -15.040 1.00 83.94 100 PHE A CA 1
ATOM 737 C C . PHE A 1 100 ? 1.910 -3.427 -14.818 1.00 83.94 100 PHE A C 1
ATOM 739 O O . PHE A 1 100 ? 0.780 -3.315 -14.332 1.00 83.94 100 PHE A O 1
ATOM 746 N N . PRO A 1 101 ? 2.419 -4.642 -15.122 1.00 84.62 101 PRO A N 1
ATOM 747 C CA . PRO A 1 101 ? 1.668 -5.860 -14.840 1.00 84.62 101 PRO A CA 1
ATOM 748 C C . PRO A 1 101 ? 1.473 -6.081 -13.335 1.00 84.62 101 PRO A C 1
ATOM 750 O O . PRO A 1 101 ? 0.384 -6.481 -12.931 1.00 84.62 101 PRO A O 1
ATOM 753 N N . MET A 1 102 ? 2.465 -5.762 -12.494 1.00 84.38 102 MET A N 1
ATOM 754 C CA . MET A 1 102 ? 2.298 -5.822 -11.038 1.00 84.38 102 MET A CA 1
ATOM 755 C C . MET A 1 102 ? 1.184 -4.915 -10.532 1.00 84.38 102 MET A C 1
ATOM 757 O O . MET A 1 102 ? 0.342 -5.348 -9.746 1.00 84.38 102 MET A O 1
ATOM 761 N N . GLN A 1 103 ? 1.177 -3.663 -10.985 1.00 86.75 103 GLN A N 1
ATOM 762 C CA . GLN A 1 103 ? 0.207 -2.664 -10.561 1.00 86.75 103 GLN A CA 1
ATOM 763 C C . GLN A 1 103 ? -1.219 -3.122 -10.879 1.00 86.75 103 GLN A C 1
ATOM 765 O O . GLN A 1 103 ? -2.121 -2.979 -10.053 1.00 86.75 103 GLN A O 1
ATOM 770 N N . LEU A 1 104 ? -1.414 -3.722 -12.055 1.00 89.06 104 LEU A N 1
ATOM 771 C CA . LEU A 1 104 ? -2.702 -4.256 -12.482 1.00 89.06 104 LEU A CA 1
ATOM 772 C C . LEU A 1 104 ? -3.126 -5.451 -11.613 1.00 89.06 104 LEU A C 1
ATOM 774 O O . LEU A 1 104 ? -4.258 -5.483 -11.132 1.00 89.06 104 LEU A O 1
ATOM 778 N N . VAL A 1 105 ? -2.217 -6.392 -11.343 1.00 88.06 105 VAL A N 1
ATOM 779 C CA . VAL A 1 105 ? -2.492 -7.570 -10.501 1.00 88.06 105 VAL A CA 1
ATOM 780 C C . VAL A 1 105 ? -2.874 -7.168 -9.076 1.00 88.06 105 VAL A C 1
ATOM 782 O O . VAL A 1 105 ? -3.897 -7.627 -8.565 1.00 88.06 105 VAL A O 1
ATOM 785 N N . PHE A 1 106 ? -2.105 -6.283 -8.436 1.00 88.88 106 PHE A N 1
ATOM 786 C CA . PHE A 1 106 ? -2.409 -5.832 -7.077 1.00 88.88 106 PHE A CA 1
ATOM 787 C C . PHE A 1 106 ? -3.680 -4.990 -7.007 1.00 88.88 106 PHE A C 1
ATOM 789 O O . PHE A 1 106 ? -4.436 -5.119 -6.044 1.00 88.88 106 PHE A O 1
ATOM 796 N N . SER A 1 107 ? -3.967 -4.190 -8.035 1.00 91.31 107 SER A N 1
ATOM 797 C CA . SER A 1 107 ? -5.218 -3.439 -8.109 1.00 91.31 107 SER A CA 1
ATOM 798 C C . SER A 1 107 ? -6.432 -4.367 -8.220 1.00 91.31 107 SER A C 1
ATOM 800 O O . SER A 1 107 ? -7.378 -4.213 -7.450 1.00 91.31 107 SER A O 1
ATOM 802 N N . ILE A 1 108 ? -6.391 -5.382 -9.093 1.00 92.31 108 ILE A N 1
ATOM 803 C CA . ILE A 1 108 ? -7.474 -6.371 -9.211 1.00 92.31 108 ILE A CA 1
ATOM 804 C C . ILE A 1 108 ? -7.651 -7.136 -7.898 1.00 92.31 108 ILE A C 1
ATOM 806 O O . ILE A 1 108 ? -8.773 -7.260 -7.413 1.00 92.31 108 ILE A O 1
ATOM 810 N N . MET A 1 109 ? -6.561 -7.613 -7.295 1.00 90.19 109 MET A N 1
ATOM 811 C CA . MET A 1 109 ? -6.607 -8.338 -6.024 1.00 90.19 109 MET A CA 1
ATOM 812 C C . MET A 1 109 ? -7.207 -7.484 -4.899 1.00 90.19 109 MET A C 1
ATOM 814 O O . MET A 1 109 ? -8.038 -7.977 -4.139 1.00 90.19 109 MET A O 1
ATOM 818 N N . GLY A 1 110 ? -6.848 -6.198 -4.826 1.00 89.56 110 GLY A N 1
ATOM 819 C CA . GLY A 1 110 ? -7.428 -5.249 -3.874 1.00 89.56 110 GLY A CA 1
ATOM 820 C C . GLY A 1 110 ? -8.924 -5.025 -4.101 1.00 89.56 110 GLY A C 1
ATOM 821 O O . GLY A 1 110 ? -9.707 -5.099 -3.155 1.00 89.56 110 GLY A O 1
ATOM 822 N N . CYS A 1 111 ? -9.346 -4.825 -5.352 1.00 91.31 111 CYS A N 1
ATOM 823 C CA . CYS A 1 111 ? -10.760 -4.678 -5.704 1.00 91.31 111 CYS A CA 1
ATOM 824 C C . CYS A 1 111 ? -11.573 -5.933 -5.355 1.00 91.31 111 CYS A C 1
ATOM 826 O O . CYS A 1 111 ? -12.648 -5.825 -4.764 1.00 91.31 111 CYS A O 1
ATOM 828 N N . LEU A 1 112 ? -11.051 -7.123 -5.669 1.00 91.25 112 LEU A N 1
ATOM 829 C CA . LEU A 1 112 ? -11.683 -8.395 -5.317 1.00 91.25 112 LEU A CA 1
ATOM 830 C C . LEU A 1 112 ? 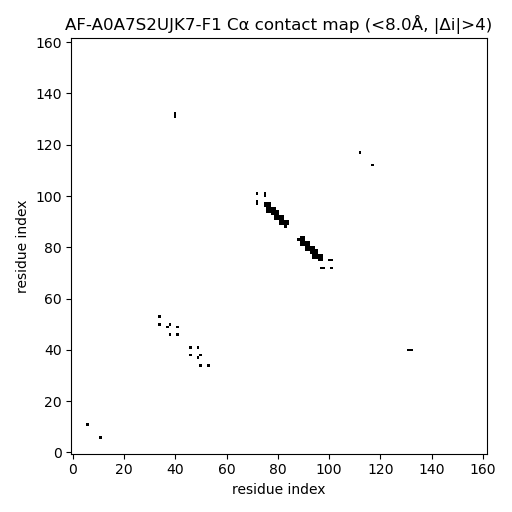-11.790 -8.551 -3.797 1.00 91.25 112 LEU A C 1
ATOM 832 O O . LEU A 1 112 ? -12.859 -8.887 -3.295 1.00 91.25 112 LEU A O 1
ATOM 836 N N . TRP A 1 113 ? -10.721 -8.255 -3.055 1.00 89.12 113 TRP A N 1
ATOM 837 C CA . TRP A 1 113 ? -10.727 -8.307 -1.593 1.00 89.12 113 TRP A CA 1
ATOM 838 C C . TRP A 1 113 ? -11.792 -7.385 -0.998 1.00 89.12 113 TRP A C 1
ATOM 840 O O . TRP A 1 113 ? -12.596 -7.832 -0.186 1.00 89.12 113 TRP A O 1
ATOM 850 N N . ILE A 1 114 ? -11.856 -6.123 -1.433 1.00 86.50 114 ILE A N 1
ATOM 851 C CA . ILE A 1 114 ? -12.853 -5.161 -0.941 1.00 86.50 114 ILE A CA 1
ATOM 852 C C . ILE A 1 114 ? -14.273 -5.624 -1.274 1.00 86.50 114 ILE A C 1
ATOM 854 O O . ILE A 1 114 ? -15.153 -5.532 -0.423 1.00 86.50 114 ILE A O 1
ATOM 858 N N . PHE A 1 115 ? -14.511 -6.160 -2.470 1.00 87.94 115 PHE A N 1
ATOM 859 C CA . PHE A 1 115 ? -15.834 -6.647 -2.856 1.00 87.94 115 PHE A CA 1
ATOM 860 C C . PHE A 1 115 ? -16.266 -7.879 -2.041 1.00 87.94 115 PHE A C 1
ATOM 862 O O . PHE A 1 115 ? -17.382 -7.926 -1.522 1.00 87.94 115 PHE A O 1
ATOM 869 N N . PHE A 1 116 ? -15.383 -8.869 -1.878 1.00 85.38 116 PHE A N 1
ATOM 870 C CA . PHE A 1 116 ? -15.705 -10.106 -1.162 1.00 85.38 116 PHE A CA 1
ATOM 871 C C . PHE A 1 116 ? -15.727 -9.929 0.356 1.00 85.38 116 PHE A C 1
ATOM 873 O O . PHE A 1 116 ? -16.688 -10.331 1.017 1.00 85.38 116 PHE A O 1
ATOM 880 N N . LEU A 1 117 ? -14.681 -9.332 0.925 1.00 80.44 117 LEU A N 1
ATOM 881 C CA . LEU A 1 117 ? -14.579 -9.133 2.365 1.00 80.44 117 LEU A CA 1
ATOM 882 C C . LEU A 1 117 ? -15.328 -7.912 2.853 1.00 80.44 117 LEU A C 1
ATOM 884 O O . LEU A 1 117 ? -15.743 -7.934 4.000 1.00 80.44 117 LEU A O 1
ATOM 888 N N . GLY A 1 118 ? -15.617 -6.916 2.018 1.00 80.44 118 GLY A N 1
ATOM 889 C CA . GLY A 1 118 ? -16.524 -5.832 2.401 1.00 80.44 118 GLY A CA 1
ATOM 890 C C . GLY A 1 118 ? -17.894 -6.365 2.819 1.00 80.44 118 GLY A C 1
ATOM 891 O O . GLY A 1 118 ? -18.418 -5.975 3.859 1.00 80.44 118 GLY A O 1
ATOM 892 N N . ASN A 1 119 ? -18.430 -7.343 2.085 1.00 79.12 119 ASN A N 1
ATOM 893 C CA . ASN A 1 119 ? -19.696 -7.983 2.447 1.00 79.12 119 ASN A CA 1
ATOM 894 C C . ASN A 1 119 ? -19.590 -8.800 3.745 1.00 79.12 119 ASN A C 1
ATOM 896 O O . ASN A 1 119 ? -20.498 -8.767 4.573 1.00 79.12 119 ASN A O 1
ATOM 900 N N . ARG A 1 120 ? -18.473 -9.507 3.957 1.00 79.12 120 ARG A N 1
ATOM 901 C CA . ARG A 1 120 ? -18.248 -10.295 5.180 1.00 79.12 120 ARG A CA 1
ATOM 902 C C . ARG A 1 120 ? -17.991 -9.424 6.406 1.00 79.12 120 ARG A C 1
ATOM 904 O O . ARG A 1 120 ? -18.513 -9.726 7.469 1.00 79.12 120 ARG A O 1
ATOM 911 N N . VAL A 1 121 ? -17.235 -8.341 6.256 1.00 78.88 121 VAL A N 1
ATOM 912 C CA . VAL A 1 121 ? -16.951 -7.373 7.320 1.00 78.88 121 VAL A CA 1
ATOM 913 C C . VAL A 1 121 ? -18.225 -6.640 7.716 1.00 78.88 121 VAL A C 1
ATOM 915 O O . VAL A 1 121 ? -18.459 -6.494 8.908 1.00 78.88 121 VAL A O 1
ATOM 918 N N . ARG A 1 122 ? -19.085 -6.252 6.761 1.00 75.81 122 ARG A N 1
ATOM 919 C CA . ARG A 1 122 ? -20.397 -5.659 7.081 1.00 75.81 122 ARG A CA 1
ATOM 920 C C . ARG A 1 122 ? -21.273 -6.622 7.870 1.00 75.81 122 ARG A C 1
ATOM 922 O O . ARG A 1 122 ? -21.775 -6.246 8.923 1.00 75.81 122 ARG A O 1
ATOM 929 N N . MET A 1 123 ? -21.354 -7.875 7.421 1.00 80.06 123 MET A N 1
ATOM 930 C CA . MET A 1 123 ? -22.057 -8.927 8.156 1.00 80.06 123 MET A CA 1
ATOM 931 C C . MET A 1 123 ? -21.503 -9.071 9.580 1.00 80.06 123 MET A C 1
ATOM 933 O O . MET A 1 123 ? -22.269 -9.097 10.529 1.00 80.06 123 MET A O 1
ATOM 937 N N . VAL A 1 124 ? -20.178 -9.104 9.743 1.00 74.56 124 VAL A N 1
ATOM 938 C CA . VAL A 1 124 ? -19.510 -9.190 11.051 1.00 74.56 124 VAL A CA 1
ATOM 939 C C . VAL A 1 124 ? -19.766 -7.953 11.924 1.00 74.56 124 VAL A C 1
ATOM 941 O O . VAL A 1 124 ? -19.986 -8.093 13.122 1.00 74.56 124 VAL A O 1
ATOM 944 N N . SER A 1 125 ? -19.780 -6.747 11.355 1.00 69.00 125 SER A N 1
ATOM 945 C CA . SER A 1 125 ? -20.013 -5.511 12.113 1.00 69.00 125 SER A CA 1
ATOM 946 C C . SER A 1 125 ? -21.443 -5.363 12.637 1.00 69.00 125 SER A C 1
ATOM 948 O O . SER A 1 125 ? -21.657 -4.613 13.581 1.00 69.00 125 SER A O 1
ATOM 950 N N . GLU A 1 126 ? -22.406 -6.070 12.041 1.00 78.50 126 GLU A N 1
ATOM 951 C CA . GLU A 1 126 ? -23.820 -6.034 12.432 1.00 78.50 126 GLU A CA 1
ATOM 952 C C . GLU A 1 126 ? -24.172 -7.039 13.541 1.00 78.50 126 GLU A C 1
ATOM 954 O O . GLU A 1 126 ? -25.283 -6.990 14.071 1.00 78.50 126 GLU A O 1
ATOM 959 N N . LEU A 1 127 ? -23.262 -7.946 13.928 1.00 75.56 127 LEU A N 1
ATOM 960 C CA . LEU A 1 127 ? -23.542 -8.857 15.039 1.00 75.56 127 LEU A CA 1
ATOM 961 C C . LEU A 1 127 ? -23.554 -8.079 16.368 1.00 75.56 127 LEU A C 1
ATOM 963 O O . LEU A 1 127 ? -22.550 -7.430 16.680 1.00 75.56 127 LEU A O 1
ATOM 967 N N . PRO A 1 128 ? -24.623 -8.202 17.181 1.00 66.38 128 PRO A N 1
ATOM 968 C CA . PRO A 1 128 ? -24.708 -7.558 18.489 1.00 66.38 128 PRO A CA 1
ATOM 969 C C . PRO A 1 128 ? -23.540 -7.993 19.378 1.00 66.38 128 PRO A C 1
ATOM 971 O O . PRO A 1 128 ? -23.132 -9.154 19.330 1.00 66.38 128 PRO A O 1
ATOM 974 N N . ASP A 1 129 ? -23.010 -7.076 20.195 1.00 59.59 129 ASP A N 1
ATOM 975 C CA . ASP A 1 129 ? -21.837 -7.307 21.059 1.00 59.59 129 ASP A CA 1
ATOM 976 C C . ASP A 1 129 ? -21.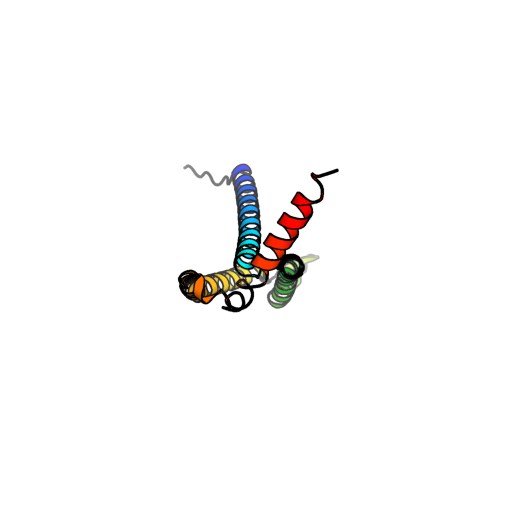980 -8.537 21.979 1.00 59.59 129 ASP A C 1
ATOM 978 O O . ASP A 1 129 ? -20.981 -9.153 22.351 1.00 59.59 129 ASP A O 1
ATOM 982 N N . GLU A 1 130 ? -23.212 -8.963 22.268 1.00 58.94 130 GLU A N 1
ATOM 983 C CA . GLU A 1 130 ? -23.520 -10.179 23.030 1.00 58.94 130 GLU A CA 1
ATOM 984 C C . GLU A 1 130 ? -23.083 -11.480 22.338 1.00 58.94 130 GLU A C 1
ATOM 986 O O . GLU A 1 130 ? -22.700 -12.422 23.020 1.00 58.94 130 GLU A O 1
ATOM 991 N N . ALA A 1 131 ? -23.043 -11.539 21.001 1.00 60.88 131 ALA A N 1
ATOM 992 C CA . ALA A 1 131 ? -22.572 -12.723 20.269 1.00 60.88 131 ALA A CA 1
ATOM 993 C C . ALA A 1 131 ? -21.053 -12.951 20.400 1.00 60.88 131 ALA A C 1
ATOM 995 O O . ALA A 1 131 ? -20.546 -14.014 20.042 1.00 60.88 131 ALA A O 1
ATOM 996 N N . TRP A 1 132 ? -20.329 -11.936 20.877 1.00 61.00 132 TRP A N 1
ATOM 997 C CA . TRP A 1 132 ? -18.871 -11.921 20.979 1.00 61.00 132 TRP A CA 1
ATOM 998 C C . TRP A 1 132 ? -18.377 -12.070 22.416 1.00 61.00 132 TRP A C 1
ATOM 1000 O O . TRP A 1 132 ? -17.228 -12.458 22.616 1.00 61.00 132 TRP A O 1
ATOM 1010 N N . ARG A 1 133 ? -19.227 -11.778 23.409 1.00 56.88 133 ARG A N 1
ATOM 1011 C CA . ARG A 1 133 ? -18.952 -12.090 24.811 1.00 56.88 133 ARG A CA 1
ATOM 1012 C C . ARG A 1 133 ? -19.175 -13.579 25.028 1.00 56.88 133 ARG A C 1
ATOM 1014 O O . ARG A 1 133 ? -20.294 -14.076 24.949 1.00 56.88 133 ARG A O 1
ATOM 1021 N N . THR A 1 134 ? -18.112 -14.305 25.339 1.00 56.72 134 THR A N 1
ATOM 1022 C CA . THR A 1 134 ? -18.265 -15.611 25.970 1.00 56.72 134 THR A CA 1
ATOM 1023 C C . THR A 1 134 ? -18.986 -15.388 27.304 1.00 56.72 134 THR A C 1
ATOM 1025 O O . THR A 1 134 ? -18.554 -14.578 28.119 1.00 56.72 134 THR A O 1
ATOM 1028 N N . HIS A 1 135 ? -20.089 -16.101 27.552 1.00 53.84 135 HIS A N 1
ATOM 1029 C CA . HIS A 1 135 ? -20.824 -16.118 28.834 1.00 53.84 135 HIS A CA 1
ATOM 1030 C C . HIS A 1 135 ? -19.983 -16.652 30.022 1.00 53.84 135 HIS A C 1
ATOM 1032 O O . HIS A 1 135 ? -20.522 -17.116 31.022 1.00 53.84 135 HIS A O 1
ATOM 1038 N N . LEU A 1 136 ? -18.652 -16.625 29.931 1.00 54.06 136 LEU A N 1
ATOM 1039 C CA . LEU A 1 136 ? -17.750 -17.164 30.940 1.00 54.06 136 LEU A CA 1
ATOM 1040 C C . LEU A 1 136 ? -17.705 -16.296 32.208 1.00 54.06 136 LEU A C 1
ATOM 1042 O O . LEU A 1 136 ? -17.381 -16.816 33.267 1.00 54.06 136 LEU A O 1
ATOM 1046 N N . LEU A 1 137 ? -18.097 -15.020 32.119 1.00 52.22 137 LEU A N 1
ATOM 1047 C CA . LEU A 1 137 ? -18.207 -14.114 33.270 1.00 52.22 137 LEU A CA 1
ATOM 1048 C C . LEU A 1 137 ? -19.562 -14.191 33.992 1.00 52.22 137 LEU A C 1
ATOM 1050 O O . LEU A 1 137 ? -19.682 -13.762 35.133 1.00 52.22 137 LEU A O 1
ATOM 1054 N N . ASP A 1 138 ? -20.568 -14.839 33.396 1.00 51.72 138 ASP A N 1
ATOM 1055 C CA . ASP A 1 138 ? -21.881 -15.019 34.036 1.00 51.72 138 ASP A CA 1
ATOM 1056 C C . ASP A 1 138 ? -21.850 -16.086 35.153 1.00 51.72 138 ASP A C 1
ATOM 1058 O O . ASP A 1 138 ? -22.876 -16.425 35.743 1.00 51.72 138 ASP A O 1
ATOM 1062 N N . LYS A 1 139 ? -20.669 -16.663 35.427 1.00 49.06 139 LYS A N 1
ATOM 1063 C CA . LYS A 1 139 ? -20.483 -17.715 36.430 1.00 49.06 139 LYS A CA 1
ATOM 1064 C C . LYS A 1 139 ? -19.561 -17.349 37.597 1.00 49.06 139 LYS A C 1
ATOM 1066 O O . LYS A 1 139 ? -19.654 -18.039 38.603 1.00 49.06 139 LYS A O 1
ATOM 1071 N N . GLU A 1 140 ? -18.736 -16.302 37.500 1.00 51.94 140 GLU A N 1
ATOM 1072 C CA . GLU A 1 140 ? -17.772 -15.937 38.566 1.00 51.94 140 GLU A CA 1
ATOM 1073 C C . GLU A 1 140 ? -17.977 -14.518 39.142 1.00 51.94 140 GLU A C 1
ATOM 1075 O O . GLU A 1 140 ? -17.611 -14.252 40.286 1.00 51.94 140 GLU A O 1
ATOM 1080 N N . ASP A 1 141 ? -18.686 -13.620 38.446 1.00 50.25 141 ASP A N 1
ATOM 1081 C CA . ASP A 1 141 ? -18.853 -12.228 38.905 1.00 50.25 141 ASP A CA 1
ATOM 1082 C C . ASP A 1 141 ? -19.846 -12.058 40.078 1.00 50.25 141 ASP A C 1
ATOM 1084 O O . ASP A 1 141 ? -19.949 -10.979 40.668 1.00 50.25 141 ASP A O 1
ATOM 1088 N N . GLY A 1 142 ? -20.591 -13.111 40.430 1.00 49.19 142 GLY A N 1
ATOM 1089 C CA . GLY A 1 142 ? -21.583 -13.082 41.509 1.00 49.19 142 GLY A CA 1
ATOM 1090 C C . GLY A 1 142 ? -21.012 -13.286 42.915 1.00 49.19 142 GLY A C 1
ATOM 1091 O O . GLY A 1 142 ? -21.611 -12.804 43.876 1.00 49.19 142 GLY A O 1
ATOM 1092 N N . GLU A 1 143 ? -19.871 -13.969 43.052 1.00 52.31 143 GLU A N 1
ATOM 1093 C CA . GLU A 1 143 ? -19.309 -14.336 44.363 1.00 52.31 143 GLU A CA 1
ATOM 1094 C C . GLU A 1 143 ? -17.988 -13.596 44.660 1.00 52.31 143 GLU A C 1
ATOM 1096 O O . GLU A 1 143 ? -17.821 -13.070 45.763 1.00 52.31 143 GLU A O 1
ATOM 1101 N N . ASP A 1 144 ? -17.110 -13.389 43.671 1.00 53.34 144 ASP A N 1
ATOM 1102 C CA . ASP A 1 144 ? -15.749 -12.884 43.931 1.00 53.34 144 ASP A CA 1
ATOM 1103 C C . ASP A 1 144 ? -15.652 -11.352 44.096 1.00 53.34 144 ASP A C 1
ATOM 1105 O O . ASP A 1 144 ? -14.832 -10.833 44.867 1.00 53.34 144 ASP A O 1
ATOM 1109 N N . VAL A 1 145 ? -16.517 -10.587 43.418 1.00 53.53 145 VAL A N 1
ATOM 1110 C CA . VAL A 1 145 ? -16.559 -9.113 43.538 1.00 53.53 145 VAL A CA 1
ATOM 1111 C C . VAL A 1 145 ? -17.136 -8.682 44.893 1.00 53.53 145 VAL A C 1
ATOM 1113 O O . VAL A 1 145 ? -16.726 -7.656 45.450 1.00 53.53 145 VAL A O 1
ATOM 1116 N N . LEU A 1 146 ? -18.045 -9.481 45.459 1.00 54.72 146 LEU A N 1
ATOM 1117 C CA . LEU A 1 146 ? -18.612 -9.248 46.788 1.00 54.72 146 LEU A CA 1
ATOM 1118 C C . LEU A 1 146 ? -17.581 -9.522 47.895 1.00 54.72 146 LEU A C 1
ATOM 1120 O O . LEU A 1 146 ? -17.443 -8.689 48.796 1.00 54.72 146 LEU A O 1
ATOM 1124 N N . GLU A 1 147 ? -16.776 -10.584 47.789 1.00 55.31 147 GLU A N 1
ATOM 1125 C CA . GLU A 1 147 ? -15.732 -10.890 48.782 1.00 55.31 147 GLU A CA 1
ATOM 1126 C C . GLU A 1 147 ? -14.577 -9.871 48.783 1.00 55.31 147 GLU A C 1
ATOM 1128 O O . GLU A 1 147 ? -14.123 -9.419 49.845 1.00 55.31 147 GLU A O 1
ATOM 1133 N N . LEU A 1 148 ? -14.123 -9.423 47.605 1.00 57.00 148 LEU A N 1
ATOM 1134 C CA . LEU A 1 148 ? -13.084 -8.388 47.497 1.00 57.00 148 LEU A CA 1
ATOM 1135 C C . LEU A 1 148 ? -13.579 -7.011 47.969 1.00 57.00 148 LEU A C 1
ATOM 1137 O O . LEU A 1 148 ? -12.818 -6.242 48.574 1.00 57.00 148 LEU A O 1
ATOM 1141 N N . GLY A 1 149 ? -14.861 -6.708 47.744 1.00 54.69 149 GLY A N 1
ATOM 1142 C CA . GLY A 1 149 ? -15.521 -5.505 48.245 1.00 54.69 149 GLY A CA 1
ATOM 1143 C C . GLY A 1 149 ? -15.577 -5.473 49.772 1.00 54.69 149 GLY A C 1
ATOM 1144 O O . GLY A 1 149 ? -15.141 -4.488 50.382 1.00 54.69 149 GLY A O 1
ATOM 1145 N N . GLU A 1 150 ? -16.031 -6.560 50.400 1.00 58.06 150 GLU A N 1
ATOM 1146 C CA . GLU A 1 150 ? -16.184 -6.641 51.854 1.00 58.06 150 GLU A CA 1
ATOM 1147 C C . GLU A 1 150 ? -14.829 -6.603 52.582 1.00 58.06 150 GLU A C 1
ATOM 1149 O O . GLU A 1 150 ? -14.638 -5.818 53.519 1.00 58.06 150 GLU A O 1
ATOM 1154 N N . SER A 1 151 ? -13.830 -7.340 52.083 1.00 58.69 151 SER A N 1
ATOM 1155 C CA . SER A 1 151 ? -12.467 -7.362 52.637 1.00 58.69 151 SER A CA 1
ATOM 1156 C C . SER A 1 151 ? -11.798 -5.975 52.632 1.00 58.69 151 SER A C 1
ATOM 1158 O O . SER A 1 151 ? -11.142 -5.566 53.601 1.00 58.69 151 SER A O 1
ATOM 1160 N N . SER A 1 152 ? -12.030 -5.178 51.581 1.00 57.47 152 SER A N 1
ATOM 1161 C CA . SER A 1 152 ? -11.495 -3.812 51.473 1.00 57.47 152 SER A CA 1
ATOM 1162 C C . SER A 1 152 ? -12.137 -2.817 52.456 1.00 57.47 152 SER A C 1
ATOM 1164 O O . SER A 1 152 ? -11.492 -1.853 52.891 1.00 57.47 152 SER A O 1
ATOM 1166 N N . ILE A 1 153 ? -13.403 -3.039 52.826 1.00 63.34 153 ILE A N 1
ATOM 1167 C CA . ILE A 1 153 ? -14.161 -2.194 53.757 1.00 63.34 153 ILE A CA 1
ATOM 1168 C C . ILE A 1 153 ? -13.730 -2.483 55.199 1.00 63.34 153 ILE A C 1
ATOM 1170 O O . ILE A 1 153 ? -13.522 -1.544 55.976 1.00 63.34 153 ILE A O 1
ATOM 1174 N N . TRP A 1 154 ? -13.508 -3.754 55.549 1.00 52.72 154 TRP A N 1
ATOM 1175 C CA . TRP A 1 154 ? -12.992 -4.144 56.864 1.00 52.72 154 TRP A CA 1
ATOM 1176 C C . TRP A 1 154 ? -11.558 -3.648 57.101 1.00 52.72 154 TRP A C 1
ATOM 1178 O O . TRP A 1 154 ? -11.284 -3.084 58.165 1.00 52.72 154 TRP A O 1
ATOM 1188 N N . LYS A 1 155 ? -10.670 -3.724 56.096 1.00 57.59 155 LYS A N 1
ATOM 1189 C CA . LYS A 1 155 ? -9.313 -3.141 56.184 1.00 57.59 155 LYS A CA 1
ATOM 1190 C C . LYS A 1 155 ? -9.331 -1.627 56.405 1.00 57.59 155 LYS A C 1
ATOM 1192 O O . LYS A 1 155 ? -8.571 -1.120 57.228 1.00 57.59 155 LYS A O 1
ATOM 1197 N N . ARG A 1 156 ? -10.232 -0.896 55.737 1.00 57.94 156 ARG A N 1
ATOM 1198 C CA . ARG A 1 156 ? -10.377 0.561 55.927 1.00 57.94 156 ARG A CA 1
ATOM 1199 C C . ARG A 1 156 ? -10.955 0.955 57.289 1.00 57.94 156 ARG A C 1
ATOM 1201 O O . ARG A 1 156 ? -10.629 2.032 57.779 1.00 57.94 156 ARG A O 1
ATOM 1208 N N . LYS A 1 157 ? -11.790 0.116 57.911 1.00 55.09 157 LYS A N 1
ATOM 1209 C CA . LYS A 1 157 ? -12.343 0.377 59.255 1.00 55.09 157 LYS A CA 1
ATOM 1210 C C . LYS A 1 157 ? -11.358 0.102 60.396 1.00 55.09 157 LYS A C 1
ATOM 1212 O O . LYS A 1 157 ? -11.534 0.673 61.471 1.00 55.09 157 LYS A O 1
ATOM 1217 N N . GLN A 1 158 ? -10.358 -0.754 60.186 1.00 58.28 158 GLN A N 1
ATOM 1218 C CA . GLN A 1 158 ? -9.322 -1.041 61.187 1.00 58.28 158 GLN A CA 1
ATOM 1219 C C . GLN A 1 158 ? -8.209 0.019 61.180 1.00 58.28 158 GLN A C 1
ATOM 1221 O O . GLN A 1 158 ? -7.834 0.498 62.240 1.00 58.28 158 GLN A O 1
ATOM 1226 N N . GLY A 1 159 ? -7.780 0.508 60.010 1.00 52.53 159 GLY A N 1
ATOM 1227 C CA . GLY A 1 159 ? -6.745 1.556 59.907 1.00 52.53 159 GLY A CA 1
ATOM 1228 C C . GLY A 1 159 ? -7.183 2.984 60.274 1.00 52.53 159 GLY A C 1
ATOM 1229 O O . GLY A 1 159 ? -6.455 3.929 59.998 1.00 52.53 159 GLY A O 1
ATOM 1230 N N . LYS A 1 160 ? -8.389 3.170 60.828 1.00 52.19 160 LYS A N 1
ATOM 1231 C CA . LYS A 1 160 ? -8.938 4.484 61.226 1.00 52.19 160 LYS A CA 1
ATOM 1232 C C . LYS A 1 160 ? -9.295 4.558 62.718 1.00 52.19 160 LYS A C 1
ATOM 1234 O O . LYS A 1 160 ? -9.964 5.501 63.134 1.00 52.19 160 LYS A O 1
ATOM 1239 N N . ARG A 1 161 ? -8.917 3.534 63.494 1.00 53.56 161 ARG A N 1
ATOM 1240 C CA . ARG A 1 161 ? -9.143 3.405 64.944 1.00 53.56 161 ARG A CA 1
ATOM 1241 C C . ARG A 1 161 ? -7.835 3.253 65.738 1.00 53.56 161 ARG A C 1
ATOM 1243 O O . ARG A 1 161 ? -7.858 2.678 66.821 1.00 53.56 161 ARG A O 1
ATOM 1250 N N . GLU A 1 162 ? -6.741 3.797 65.214 1.00 46.31 162 GLU A N 1
ATOM 1251 C CA . GLU A 1 162 ? -5.482 4.020 65.939 1.00 46.31 162 GLU A CA 1
ATOM 1252 C C . GLU A 1 162 ? -5.056 5.481 65.788 1.00 46.31 162 GLU A C 1
ATOM 1254 O O . GLU A 1 162 ? -5.278 6.039 64.685 1.00 46.31 162 GLU A O 1
#

Nearest PDB structures (foldseek):
  7ux1-assembly1_A  TM=2.486E-01  e=3.284E+00  Escherichia coli K-12

Solvent-accessible surface area (backbone atoms only — not comparable to full-atom values): 9600 Å² total; per-residue (Å²): 136,92,78,89,84,68,83,46,70,64,57,55,52,48,49,51,52,50,52,53,50,52,51,53,51,52,55,52,49,54,54,49,53,51,52,52,52,50,59,75,66,44,60,85,90,52,46,69,63,53,53,51,49,48,51,51,50,49,62,52,60,68,50,50,60,58,58,54,50,53,54,51,43,64,74,52,44,44,77,51,52,69,45,73,43,100,82,74,46,78,47,66,51,72,58,46,74,31,61,64,65,48,53,53,52,54,50,52,51,49,53,48,46,50,62,59,46,46,56,51,50,52,57,59,69,67,55,61,73,70,84,66,53,71,73,72,58,82,74,52,64,83,58,55,58,54,54,57,52,52,54,54,51,55,54,58,60,57,76,69,76,120

InterPro domains:
  IPR004752 AmpG-like permease/Acetyl-coenzyme A transporter 1 [PTHR12778] (11-128)
  IPR024371 Acetyl-coenzyme A transporter 1-like [PF13000] (7-133)
  IPR036259 MFS transporter superfamily [SSF103473] (13-124)

Foldseek 3Di:
DDDPPCPDVVVVVVCVVVVVVVVVVVVVCVLVVVLVVCCLLDDPVCNVVVNVVSVVCCVVVVPVVVVVVVVQQVVQWDAWDWDQDPVRDIDTHDIDRSVVVVVVVVVVVVVVCCVPVVVVVVVVVPDPVVVRDDCPCVPPVPPPVVVVVVVVVVVVVVVVPD

Sequence (162 aa):
GNQNDGTSPSIFWSTVIGSTALQAIVSSLQFNAQMTFFANRVDPAIGGSYMTLLNTAANLGGTWPASFVMYLVGQLTVPPVCKMNERGVEVCTGGRDAYFPMQLVFSIMGCLWIFFLGNRVRMVSELPDEAWRTHLLDKEDGEDVLELGESSIWKRKQGKRE

Organism: NCBI:txid420275